Protein AF-A0A1G1KPX2-F1 (afdb_monomer)

Secondary structure (DSSP, 8-state):
--HHHHHHHHHHT---------SSGGGPPPHHHHHHHHHHTT--HHHHHHHHHHHHHHHHHHHHHT-

Structure (mmCIF, N/CA/C/O backbone):
data_AF-A0A1G1KPX2-F1
#
_entry.id   AF-A0A1G1KPX2-F1
#
loop_
_atom_site.group_PDB
_atom_site.id
_atom_site.type_symbol
_atom_site.label_atom_id
_atom_site.label_alt_id
_atom_site.label_comp_id
_atom_site.label_asym_id
_atom_site.label_entity_id
_atom_site.label_seq_id
_atom_site.pdbx_PDB_ins_code
_atom_site.Cartn_x
_atom_site.Cartn_y
_atom_site.Cartn_z
_atom_site.occupancy
_atom_site.B_iso_or_equiv
_atom_site.auth_seq_id
_atom_site.auth_comp_id
_atom_site.auth_asym_id
_atom_site.auth_atom_id
_atom_site.pdbx_PDB_model_num
ATOM 1 N N . MET A 1 1 ? 0.476 -10.521 -11.813 1.00 65.38 1 MET A N 1
ATOM 2 C CA . MET A 1 1 ? -0.498 -9.425 -11.603 1.00 65.38 1 MET A CA 1
ATOM 3 C C . MET A 1 1 ? -1.850 -10.031 -11.270 1.00 65.38 1 MET A C 1
ATOM 5 O O . MET A 1 1 ? -2.254 -10.958 -11.959 1.00 65.38 1 MET A O 1
ATOM 9 N N . ASN A 1 2 ? -2.547 -9.493 -10.267 1.00 86.56 2 ASN A N 1
ATOM 10 C CA . ASN A 1 2 ? -3.841 -10.006 -9.794 1.00 86.56 2 ASN A CA 1
ATOM 11 C C . ASN A 1 2 ? -5.006 -9.117 -10.269 1.00 86.56 2 ASN A C 1
ATOM 13 O O . ASN A 1 2 ? -5.832 -8.693 -9.468 1.00 86.56 2 ASN A O 1
ATOM 17 N N . GLY A 1 3 ? -5.054 -8.798 -11.568 1.00 87.19 3 GLY A N 1
ATOM 18 C CA . GLY A 1 3 ? -6.006 -7.821 -12.125 1.00 87.19 3 GLY A CA 1
ATOM 19 C C . GLY A 1 3 ? -7.476 -8.187 -11.899 1.00 87.19 3 GLY A C 1
ATOM 20 O O . GLY A 1 3 ? -8.254 -7.347 -11.470 1.00 87.19 3 GLY A O 1
ATOM 21 N N . HIS A 1 4 ? -7.839 -9.459 -12.074 1.00 92.81 4 HIS A N 1
ATOM 22 C CA . HIS A 1 4 ? -9.199 -9.927 -11.792 1.00 92.81 4 HIS A CA 1
ATOM 23 C C . HIS A 1 4 ? -9.577 -9.788 -10.305 1.00 92.81 4 HIS A C 1
ATOM 25 O O . HIS A 1 4 ? -10.703 -9.435 -9.972 1.00 92.81 4 HIS A O 1
ATOM 31 N N . VAL A 1 5 ? -8.626 -10.017 -9.391 1.00 94.12 5 VAL A N 1
ATOM 32 C CA . VAL A 1 5 ? -8.862 -9.838 -7.948 1.00 94.12 5 VAL A CA 1
ATOM 33 C C . VAL A 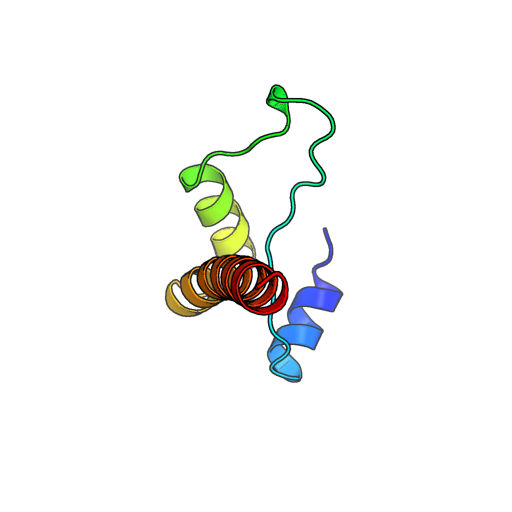1 5 ? -9.067 -8.363 -7.620 1.00 94.12 5 VAL A C 1
ATOM 35 O O . VAL A 1 5 ? -9.934 -8.045 -6.814 1.00 94.12 5 VAL A O 1
ATOM 38 N N . LEU A 1 6 ? -8.299 -7.472 -8.255 1.00 93.88 6 LEU A N 1
ATOM 39 C CA . LEU A 1 6 ? -8.486 -6.030 -8.125 1.00 93.88 6 LEU A CA 1
ATOM 40 C C . LEU A 1 6 ? -9.892 -5.620 -8.574 1.00 93.88 6 LEU A C 1
ATOM 42 O O . LEU A 1 6 ? -10.600 -4.974 -7.813 1.00 93.88 6 LEU A O 1
ATOM 46 N N . GLU A 1 7 ? -10.313 -6.044 -9.766 1.00 93.25 7 GLU A N 1
ATOM 47 C CA . GLU A 1 7 ? -11.652 -5.763 -10.296 1.00 93.25 7 GLU A CA 1
ATOM 48 C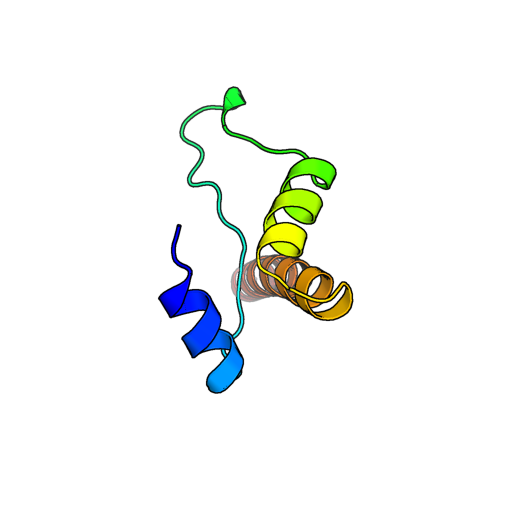 C . GLU A 1 7 ? -12.751 -6.225 -9.329 1.00 93.25 7 GLU A C 1
ATOM 50 O O . GLU A 1 7 ? -13.623 -5.444 -8.950 1.00 93.25 7 GLU A O 1
ATOM 55 N N . MET A 1 8 ? -12.663 -7.466 -8.847 1.00 96.38 8 MET A N 1
ATOM 56 C CA . MET A 1 8 ? -13.629 -8.006 -7.889 1.00 96.38 8 MET A CA 1
ATOM 57 C C . MET A 1 8 ? -13.600 -7.249 -6.557 1.00 96.38 8 MET A C 1
ATOM 59 O O . MET A 1 8 ? -14.649 -6.955 -5.988 1.00 96.38 8 MET A O 1
ATOM 63 N N . ALA A 1 9 ? -12.420 -6.882 -6.058 1.00 95.31 9 ALA A N 1
ATOM 64 C CA . ALA A 1 9 ? -12.306 -6.100 -4.834 1.00 95.31 9 ALA A CA 1
ATOM 65 C C . ALA A 1 9 ? -12.983 -4.731 -4.967 1.00 95.31 9 ALA A C 1
ATOM 67 O O . ALA A 1 9 ? -13.673 -4.318 -4.037 1.00 95.31 9 ALA A O 1
ATOM 68 N N . LEU A 1 10 ? -12.853 -4.067 -6.120 1.00 91.31 10 LEU A N 1
ATOM 69 C CA . LEU A 1 10 ? -13.536 -2.801 -6.389 1.00 91.31 10 LEU A CA 1
ATOM 70 C C . LEU A 1 10 ? -15.060 -2.985 -6.453 1.00 91.31 10 LEU A C 1
ATOM 72 O O . LEU A 1 10 ? -15.784 -2.230 -5.809 1.00 91.31 10 LEU A O 1
ATOM 76 N N . VAL A 1 11 ? -15.549 -4.024 -7.143 1.00 94.94 11 VAL A N 1
ATOM 77 C CA . VAL A 1 11 ? -16.992 -4.334 -7.243 1.00 94.94 11 VAL A CA 1
ATOM 78 C C . VAL A 1 11 ? -17.625 -4.570 -5.870 1.00 94.94 11 VAL A C 1
ATOM 80 O O . VAL A 1 11 ? -18.729 -4.096 -5.607 1.00 94.94 11 VAL A O 1
ATOM 83 N N . PHE A 1 12 ? -16.935 -5.292 -4.985 1.00 96.62 12 PHE A N 1
ATOM 84 C CA . PHE A 1 12 ? -17.456 -5.653 -3.663 1.00 96.62 12 PHE A CA 1
ATOM 85 C C . PHE A 1 12 ? -17.017 -4.704 -2.537 1.00 96.62 12 PHE A C 1
ATOM 87 O O . PHE A 1 12 ? -17.368 -4.933 -1.379 1.00 96.62 12 PHE A O 1
ATOM 94 N N . GLY A 1 13 ? -16.261 -3.647 -2.846 1.00 93.94 13 GLY A N 1
ATOM 95 C CA . GLY A 1 13 ? -15.766 -2.688 -1.854 1.00 93.94 13 GLY A CA 1
ATOM 96 C C . GLY A 1 13 ? -14.783 -3.290 -0.842 1.00 93.94 13 GLY A C 1
ATOM 97 O O . GLY A 1 13 ? -14.712 -2.840 0.304 1.00 93.94 13 GLY A O 1
ATOM 98 N N . ALA A 1 14 ? -14.042 -4.330 -1.229 1.00 96.88 14 ALA A N 1
ATOM 99 C CA . ALA A 1 14 ? -13.029 -4.933 -0.377 1.00 96.88 14 ALA A CA 1
ATOM 100 C C . ALA A 1 14 ? -11.825 -3.993 -0.217 1.00 96.88 14 ALA A C 1
ATOM 102 O O . ALA A 1 14 ? -11.368 -3.359 -1.168 1.00 96.88 14 ALA A O 1
ATOM 103 N N . LYS A 1 15 ? -11.275 -3.927 1.000 1.00 96.75 15 LYS A N 1
ATOM 104 C CA . LYS A 1 15 ? -10.064 -3.144 1.259 1.00 96.75 15 LYS A CA 1
ATOM 105 C C . LYS A 1 15 ? -8.850 -3.810 0.613 1.00 96.75 15 LYS A C 1
ATOM 107 O O . LYS A 1 15 ? -8.665 -5.020 0.727 1.00 96.75 15 LYS A O 1
ATOM 112 N N . LEU A 1 16 ? -8.004 -3.002 -0.013 1.00 97.00 16 LEU A N 1
ATOM 113 C CA . LEU A 1 16 ? -6.838 -3.441 -0.775 1.00 97.00 16 LEU A CA 1
ATOM 114 C C . LEU A 1 16 ? -5.536 -3.007 -0.093 1.00 97.00 16 LEU A C 1
ATOM 116 O O . LEU A 1 16 ? -5.510 -2.023 0.644 1.00 97.00 16 LEU A O 1
ATOM 120 N N . ILE A 1 17 ? -4.459 -3.747 -0.355 1.00 96.44 17 ILE A N 1
ATOM 121 C CA . ILE A 1 17 ? -3.077 -3.379 -0.020 1.00 96.44 17 ILE A CA 1
ATOM 122 C C . ILE A 1 17 ? -2.187 -3.619 -1.244 1.00 96.44 17 ILE A C 1
ATOM 124 O O . ILE A 1 17 ? -2.502 -4.466 -2.084 1.00 96.44 17 ILE A O 1
ATOM 128 N N . LEU A 1 18 ? -1.065 -2.906 -1.328 1.00 95.44 18 LEU A N 1
ATOM 129 C CA . LEU A 1 18 ? 0.013 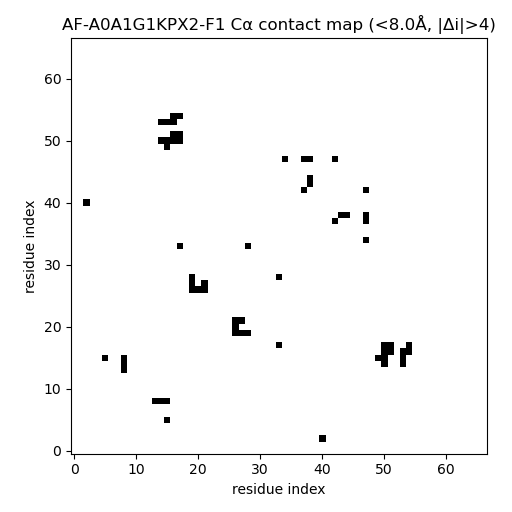-3.209 -2.268 1.00 95.44 18 LEU A CA 1
ATOM 130 C C . LEU A 1 18 ? 1.097 -4.010 -1.542 1.00 95.44 18 LEU A C 1
ATOM 132 O O . LEU A 1 18 ? 1.552 -3.603 -0.476 1.00 95.44 18 LEU A O 1
ATOM 136 N N . ASN A 1 19 ? 1.517 -5.127 -2.132 1.00 94.31 19 ASN A N 1
ATOM 137 C CA . ASN A 1 19 ? 2.619 -5.943 -1.637 1.00 94.31 19 ASN A CA 1
ATOM 138 C C . ASN A 1 19 ? 3.530 -6.334 -2.804 1.00 94.31 19 ASN A C 1
ATOM 140 O O . ASN A 1 19 ? 3.033 -6.802 -3.830 1.00 94.31 19 ASN A O 1
ATOM 144 N N . THR A 1 20 ? 4.840 -6.151 -2.640 1.00 93.94 20 THR A N 1
ATOM 145 C CA . THR A 1 20 ? 5.848 -6.573 -3.625 1.00 93.94 20 THR A CA 1
ATOM 146 C C . THR A 1 20 ? 6.348 -7.992 -3.395 1.00 93.94 20 THR A C 1
ATOM 148 O O . THR A 1 20 ? 6.985 -8.535 -4.288 1.00 93.94 20 THR A O 1
ATOM 151 N N . ASP A 1 21 ? 6.047 -8.588 -2.234 1.00 94.00 21 ASP A N 1
ATOM 152 C CA . ASP A 1 21 ? 6.599 -9.884 -1.820 1.00 94.00 21 ASP A CA 1
ATOM 153 C C . ASP A 1 21 ? 8.136 -9.900 -1.926 1.00 94.00 21 ASP A C 1
ATOM 155 O O 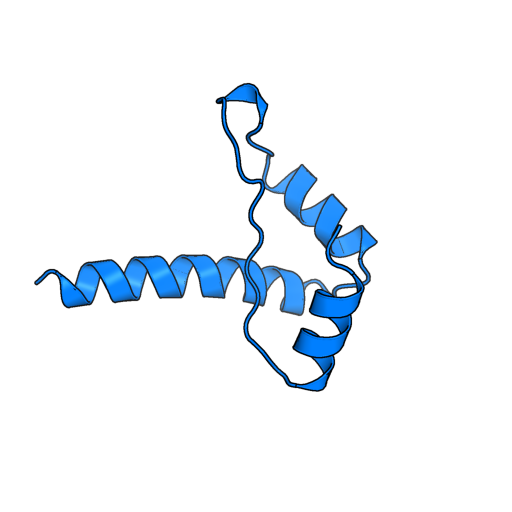. ASP A 1 21 ? 8.748 -10.789 -2.514 1.00 94.00 21 ASP A O 1
ATOM 159 N N . ALA A 1 22 ? 8.758 -8.827 -1.425 1.00 95.25 22 ALA A N 1
ATOM 160 C CA . ALA A 1 22 ? 10.197 -8.612 -1.505 1.00 95.25 22 ALA A CA 1
ATOM 161 C C . ALA A 1 22 ? 10.971 -9.698 -0.739 1.00 95.25 22 ALA A C 1
ATOM 163 O O . ALA A 1 22 ? 10.732 -9.917 0.451 1.00 95.25 22 ALA A O 1
ATOM 164 N N . HIS A 1 23 ? 11.938 -10.332 -1.407 1.00 96.69 23 HIS A N 1
ATOM 165 C CA . HIS A 1 23 ? 12.836 -11.339 -0.827 1.00 96.69 23 HIS A CA 1
ATOM 166 C C . HIS A 1 23 ? 14.249 -10.779 -0.585 1.00 96.69 23 HIS A C 1
ATOM 168 O O . HIS A 1 23 ? 15.059 -11.393 0.112 1.00 96.69 23 HIS A O 1
ATOM 174 N N . SER A 1 24 ? 14.539 -9.601 -1.137 1.00 96.12 24 SER A N 1
ATOM 175 C CA . SER A 1 24 ? 15.789 -8.862 -1.004 1.00 96.12 24 SER A CA 1
ATOM 176 C C . SER A 1 24 ? 15.531 -7.345 -0.941 1.00 96.12 24 SER A C 1
ATOM 178 O O . SER A 1 24 ? 14.467 -6.885 -1.359 1.00 96.12 24 SER A O 1
ATOM 180 N N . PRO A 1 25 ? 16.479 -6.535 -0.429 1.00 94.81 25 PRO A N 1
ATOM 181 C CA . PRO A 1 25 ? 16.327 -5.078 -0.402 1.00 94.81 25 PRO A CA 1
ATOM 182 C C . PRO A 1 25 ? 16.120 -4.452 -1.786 1.00 94.81 25 PRO A C 1
ATOM 184 O O . PRO A 1 25 ? 15.424 -3.447 -1.892 1.00 94.81 25 PRO A O 1
ATOM 187 N N . ASP A 1 26 ? 16.682 -5.060 -2.832 1.00 95.25 26 ASP A N 1
ATOM 188 C CA . ASP A 1 26 ? 16.559 -4.585 -4.214 1.00 95.25 26 ASP A CA 1
ATOM 189 C C . ASP A 1 26 ? 15.154 -4.818 -4.805 1.00 95.25 26 ASP A C 1
ATOM 191 O O . ASP A 1 26 ? 14.796 -4.189 -5.799 1.00 95.25 26 ASP A O 1
ATOM 195 N N . ASP A 1 27 ? 14.327 -5.665 -4.175 1.00 94.75 27 ASP A N 1
ATOM 196 C CA . ASP A 1 27 ? 12.918 -5.866 -4.552 1.00 94.75 27 ASP A CA 1
ATOM 197 C C . ASP A 1 27 ? 11.995 -4.761 -4.000 1.00 94.75 27 ASP A C 1
A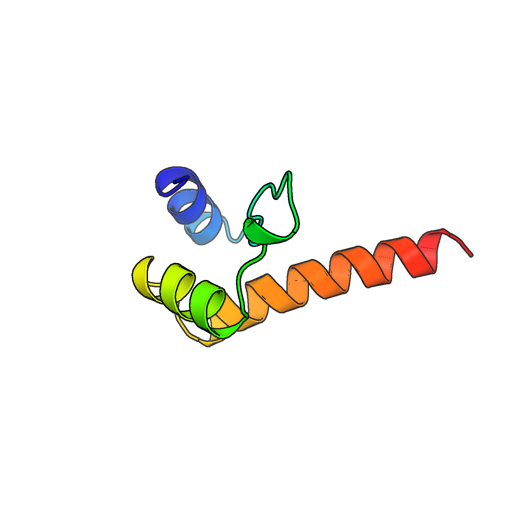TOM 199 O O . ASP A 1 27 ? 10.803 -4.704 -4.331 1.00 94.75 27 ASP A O 1
ATOM 203 N N . LEU A 1 28 ? 12.507 -3.897 -3.114 1.00 96.12 28 LEU A N 1
ATOM 204 C CA . LEU A 1 28 ? 11.745 -2.775 -2.579 1.00 96.12 28 LEU A CA 1
ATOM 205 C C . LEU A 1 28 ? 11.567 -1.703 -3.652 1.00 96.12 28 LEU A C 1
ATOM 207 O O . LEU A 1 28 ? 12.507 -1.283 -4.323 1.00 96.12 28 LEU A O 1
ATOM 211 N N . ILE A 1 29 ? 10.339 -1.213 -3.768 1.00 96.81 29 ILE A N 1
ATOM 212 C CA . ILE A 1 29 ? 9.988 -0.150 -4.705 1.00 96.81 29 ILE A CA 1
ATOM 213 C C . ILE A 1 29 ? 9.833 1.176 -3.971 1.00 96.81 29 ILE A C 1
ATOM 215 O O . ILE A 1 29 ? 9.449 1.214 -2.801 1.00 96.81 29 ILE A O 1
ATOM 219 N N . SER A 1 30 ? 10.096 2.278 -4.671 1.00 96.94 30 SER A N 1
ATOM 220 C CA . SER A 1 30 ? 9.810 3.609 -4.137 1.00 96.94 30 SER A CA 1
ATOM 221 C C . SER A 1 30 ? 8.309 3.910 -4.170 1.00 96.94 30 SER A C 1
ATOM 223 O O . SER A 1 30 ? 7.567 3.360 -4.991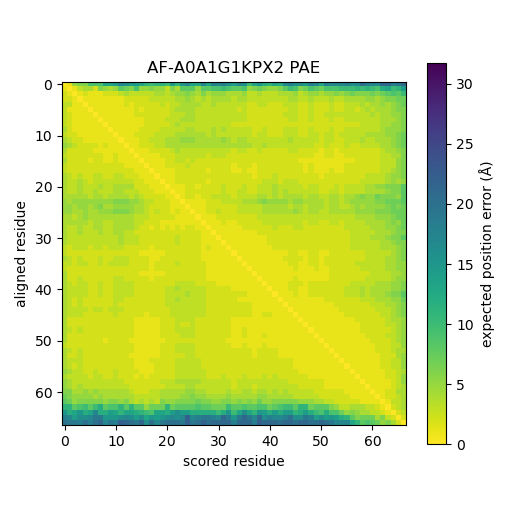 1.00 96.94 30 SER A O 1
ATOM 225 N N . ASP A 1 31 ? 7.863 4.874 -3.362 1.00 95.25 31 ASP A N 1
ATOM 226 C CA . ASP A 1 31 ? 6.483 5.379 -3.415 1.00 95.25 31 ASP A CA 1
ATOM 227 C C . ASP A 1 31 ? 6.103 5.853 -4.822 1.00 95.25 31 ASP A C 1
ATOM 229 O O . ASP A 1 31 ? 4.961 5.701 -5.257 1.00 95.25 31 ASP A O 1
ATOM 233 N N . LYS A 1 32 ? 7.062 6.413 -5.567 1.00 97.12 32 LYS A N 1
ATOM 234 C CA . LYS A 1 32 ? 6.853 6.860 -6.946 1.00 97.12 32 LYS A CA 1
ATOM 235 C C . LYS A 1 32 ? 6.555 5.683 -7.875 1.00 97.12 32 LYS A C 1
ATOM 237 O O . LYS A 1 32 ? 5.648 5.782 -8.702 1.00 97.12 32 LYS A O 1
ATOM 242 N N . ASP A 1 33 ? 7.293 4.586 -7.739 1.00 97.00 33 ASP A N 1
ATOM 243 C CA . ASP A 1 33 ? 7.094 3.381 -8.549 1.00 97.00 33 ASP A CA 1
ATOM 244 C C . ASP A 1 33 ? 5.775 2.695 -8.191 1.00 97.00 33 ASP A C 1
ATOM 246 O O . ASP A 1 33 ? 5.011 2.328 -9.085 1.00 97.00 33 ASP A O 1
ATOM 250 N N . ALA A 1 34 ? 5.454 2.626 -6.897 1.00 96.75 34 ALA A N 1
ATOM 251 C CA . ALA A 1 34 ? 4.175 2.131 -6.401 1.00 96.75 34 ALA A CA 1
ATOM 252 C C . ALA A 1 34 ? 2.989 2.942 -6.953 1.00 96.75 34 ALA A C 1
ATOM 254 O O . ALA A 1 34 ? 2.041 2.370 -7.495 1.00 96.75 34 ALA A O 1
ATOM 255 N N . ASN A 1 35 ? 3.061 4.278 -6.896 1.00 97.06 35 ASN A N 1
ATOM 256 C CA . ASN A 1 35 ? 2.032 5.160 -7.457 1.00 97.06 35 ASN A CA 1
ATOM 257 C C . ASN A 1 35 ? 1.888 4.976 -8.970 1.00 97.06 35 ASN A C 1
ATOM 259 O O . ASN A 1 35 ? 0.768 4.888 -9.475 1.00 97.06 35 ASN A O 1
ATOM 263 N N . LYS A 1 36 ? 3.006 4.885 -9.701 1.00 97.12 36 LYS A N 1
ATOM 264 C CA . LYS A 1 36 ? 2.995 4.655 -11.151 1.00 97.12 36 LYS A CA 1
ATOM 265 C C . LYS A 1 36 ? 2.332 3.321 -11.493 1.00 97.12 36 LYS A C 1
ATOM 267 O O . LYS A 1 36 ? 1.515 3.269 -12.410 1.00 97.12 36 LYS A O 1
ATOM 272 N N . PHE A 1 37 ? 2.668 2.265 -10.755 1.00 95.38 37 PHE A N 1
ATOM 273 C CA . PHE A 1 37 ? 2.091 0.937 -10.930 1.00 95.38 37 PHE A CA 1
ATOM 274 C C . PHE A 1 37 ? 0.579 0.941 -10.687 1.00 95.38 37 PHE A C 1
ATOM 276 O O . PHE A 1 37 ? -0.174 0.506 -11.554 1.00 95.38 37 PHE A O 1
ATOM 283 N N . LEU A 1 38 ? 0.123 1.483 -9.554 1.00 95.50 38 LEU A N 1
ATOM 284 C CA . LEU A 1 38 ? -1.303 1.527 -9.219 1.00 95.50 38 LEU A CA 1
ATOM 285 C C . LEU A 1 38 ? -2.100 2.414 -10.190 1.00 95.50 38 LEU A C 1
ATOM 287 O O . LEU A 1 38 ? -3.195 2.039 -10.601 1.00 95.50 38 LEU A O 1
ATOM 291 N N . THR A 1 39 ? -1.527 3.537 -10.632 1.00 96.44 39 THR A N 1
ATOM 292 C CA . THR A 1 39 ? -2.135 4.393 -11.668 1.00 96.44 39 THR A CA 1
ATOM 293 C C . THR A 1 39 ? -2.300 3.636 -12.989 1.00 96.44 39 THR A C 1
ATOM 295 O O . THR A 1 39 ? -3.330 3.755 -13.647 1.00 96.44 39 THR A O 1
ATOM 298 N N . ALA A 1 40 ? -1.318 2.812 -13.376 1.00 94.81 40 ALA A N 1
ATOM 299 C CA . ALA A 1 40 ? -1.397 2.000 -14.592 1.00 94.81 40 ALA A CA 1
ATOM 300 C C . ALA A 1 40 ? -2.487 0.911 -14.532 1.00 94.81 40 ALA A C 1
ATOM 302 O O . ALA A 1 40 ? -2.884 0.397 -15.574 1.00 94.81 40 ALA A O 1
ATOM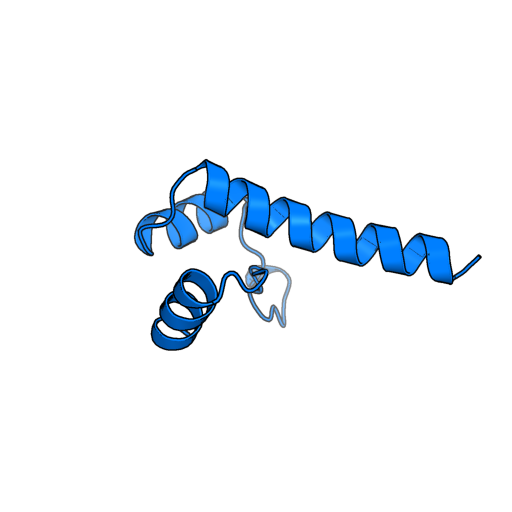 303 N N . LEU A 1 41 ? -2.993 0.585 -13.337 1.00 92.81 41 LEU A N 1
ATOM 304 C CA . LEU A 1 41 ? -4.139 -0.308 -13.135 1.00 92.81 41 LEU A CA 1
ATOM 305 C C . LEU A 1 41 ? -5.495 0.416 -13.226 1.00 92.81 41 LEU A C 1
ATOM 307 O O . LEU A 1 41 ? -6.528 -0.218 -13.041 1.00 92.81 41 LEU A O 1
ATOM 311 N N . GLY A 1 42 ? -5.503 1.722 -13.517 1.00 93.38 42 GLY A N 1
ATOM 312 C CA . GLY A 1 42 ? -6.722 2.520 -13.668 1.00 93.38 42 GLY A CA 1
ATOM 313 C C . GLY A 1 42 ? -7.292 3.063 -12.358 1.00 93.38 42 GLY A C 1
ATOM 314 O O . GLY A 1 42 ? -8.402 3.588 -12.362 1.00 93.38 42 GLY A O 1
ATOM 315 N N . LEU A 1 43 ? -6.548 2.958 -11.253 1.00 94.44 43 LEU A N 1
ATOM 316 C CA . LEU A 1 43 ? -6.976 3.473 -9.956 1.00 94.44 43 LEU A CA 1
ATOM 317 C C . LEU A 1 43 ? -6.859 4.996 -9.894 1.00 94.44 43 LEU A C 1
ATOM 319 O O . LEU A 1 43 ? -5.874 5.592 -10.341 1.00 94.44 43 LEU A O 1
ATOM 323 N N . SER A 1 44 ? -7.858 5.622 -9.285 1.00 95.94 44 SER A N 1
ATOM 324 C CA . SER A 1 44 ? -7.866 7.049 -8.986 1.00 95.94 44 SER A CA 1
ATOM 325 C C . SER A 1 44 ? -6.887 7.395 -7.852 1.00 95.94 44 SER A C 1
ATOM 327 O O . SER A 1 44 ? -6.561 6.547 -7.015 1.00 95.94 44 SER A O 1
ATOM 329 N N . PRO A 1 45 ? -6.445 8.663 -7.746 1.00 96.75 45 PRO A N 1
ATOM 330 C CA . PRO A 1 45 ? -5.567 9.095 -6.659 1.00 96.75 45 PRO A CA 1
ATOM 331 C C . PRO A 1 45 ? -6.125 8.818 -5.257 1.00 96.75 45 PRO A C 1
ATOM 333 O O . PRO A 1 45 ? -5.356 8.562 -4.332 1.00 96.75 45 PRO A O 1
ATOM 336 N N . ASP A 1 46 ? -7.446 8.863 -5.083 1.00 96.69 46 ASP A N 1
ATOM 337 C CA . ASP A 1 46 ? -8.073 8.632 -3.782 1.00 96.69 46 ASP A CA 1
ATOM 338 C C . ASP A 1 46 ? -8.167 7.139 -3.440 1.00 96.69 46 ASP A C 1
ATOM 340 O O . ASP A 1 46 ? -7.929 6.773 -2.288 1.00 96.69 46 ASP A O 1
ATOM 344 N N . GLU A 1 47 ? -8.394 6.262 -4.424 1.00 95.69 47 GLU A N 1
ATOM 345 C CA . GLU A 1 47 ? -8.275 4.807 -4.235 1.00 95.69 47 GLU A CA 1
ATOM 346 C C . GLU A 1 47 ? -6.840 4.412 -3.879 1.00 95.69 47 GLU A C 1
ATOM 348 O O . GLU A 1 47 ? -6.622 3.629 -2.954 1.00 95.69 47 GLU A O 1
ATOM 353 N N . ILE A 1 48 ? -5.847 5.006 -4.547 1.00 97.00 48 ILE A N 1
ATOM 354 C CA . ILE A 1 48 ? -4.430 4.773 -4.244 1.00 97.00 48 ILE A CA 1
ATOM 355 C C . ILE A 1 48 ? -4.108 5.188 -2.803 1.00 97.00 48 ILE A C 1
ATOM 357 O O . ILE A 1 48 ? -3.518 4.409 -2.052 1.00 97.00 48 ILE A O 1
ATOM 361 N N . LYS A 1 49 ? -4.546 6.378 -2.372 1.00 97.44 49 LYS A N 1
ATOM 362 C CA . LYS A 1 49 ? -4.393 6.811 -0.972 1.00 97.44 49 LYS A CA 1
ATOM 363 C C . LYS A 1 49 ? -5.088 5.858 -0.002 1.00 97.44 49 LYS A C 1
ATOM 365 O O . LYS A 1 49 ? -4.538 5.574 1.060 1.00 97.44 49 LYS A O 1
ATOM 370 N N . ALA A 1 50 ? -6.279 5.362 -0.344 1.00 97.06 50 ALA A N 1
ATOM 371 C CA . ALA A 1 50 ? -7.017 4.422 0.496 1.00 97.06 50 ALA A CA 1
ATOM 372 C C . ALA A 1 50 ? -6.275 3.085 0.660 1.00 97.06 50 ALA A C 1
ATOM 374 O O . ALA A 1 50 ? -6.274 2.531 1.758 1.00 97.06 50 ALA A O 1
ATOM 375 N N . ILE A 1 51 ? -5.600 2.602 -0.388 1.00 97.31 51 ILE A N 1
ATOM 376 C CA . ILE A 1 51 ? -4.750 1.400 -0.340 1.00 97.31 51 ILE A CA 1
ATOM 377 C C . ILE A 1 51 ? -3.600 1.585 0.655 1.00 97.31 51 ILE A C 1
ATOM 379 O O . ILE A 1 51 ? -3.415 0.749 1.539 1.00 97.31 51 ILE A O 1
ATOM 383 N N . PHE A 1 52 ? -2.852 2.691 0.556 1.00 97.62 52 PHE A N 1
ATOM 384 C CA . PHE A 1 52 ? -1.751 2.970 1.490 1.00 97.62 52 PHE A CA 1
ATOM 385 C C . PHE A 1 52 ? -2.249 3.138 2.925 1.00 97.62 52 PHE A C 1
ATOM 387 O O . PHE A 1 52 ? -1.712 2.521 3.845 1.00 97.62 52 PHE A O 1
ATOM 394 N N . ARG A 1 53 ? -3.335 3.893 3.110 1.00 98.06 53 ARG A N 1
ATOM 395 C CA . ARG A 1 53 ? -3.948 4.086 4.424 1.00 98.06 53 ARG A CA 1
ATOM 396 C C . ARG A 1 53 ? -4.412 2.771 5.044 1.00 98.06 53 ARG A C 1
ATOM 398 O O . ARG A 1 53 ? -4.231 2.566 6.237 1.00 98.06 53 ARG A O 1
ATOM 405 N N . ASN A 1 54 ? -4.969 1.855 4.254 1.00 98.06 54 ASN A N 1
ATOM 406 C CA . ASN A 1 54 ? -5.367 0.546 4.760 1.00 98.06 54 ASN A CA 1
ATOM 407 C C . ASN A 1 54 ? -4.162 -0.255 5.292 1.00 98.06 54 ASN A C 1
ATOM 409 O O . ASN A 1 54 ? -4.273 -0.893 6.338 1.00 98.06 54 ASN A O 1
ATOM 413 N N . SER A 1 55 ? -3.002 -0.184 4.632 1.00 97.00 55 SER A N 1
ATOM 414 C CA . SER A 1 55 ? -1.761 -0.784 5.146 1.00 97.00 55 SER A CA 1
ATOM 415 C C . SER A 1 55 ? -1.339 -0.177 6.493 1.00 97.00 55 SER A C 1
ATOM 417 O O . SER A 1 55 ? -1.000 -0.909 7.425 1.00 97.00 55 SER A O 1
ATOM 419 N N . GLU A 1 56 ? -1.402 1.150 6.628 1.00 96.94 56 GLU A N 1
ATOM 420 C CA . GLU A 1 56 ? -1.095 1.860 7.880 1.00 96.94 56 GLU A CA 1
ATOM 421 C C . GLU A 1 56 ? -2.074 1.504 9.011 1.00 96.94 56 GLU A C 1
ATOM 423 O O . GLU A 1 56 ? -1.659 1.266 10.153 1.00 96.94 56 GLU A O 1
ATOM 428 N N . ASP A 1 57 ? -3.367 1.419 8.692 1.00 97.56 57 ASP A N 1
ATOM 429 C CA . ASP A 1 57 ? -4.433 1.058 9.627 1.00 97.56 57 ASP A CA 1
ATOM 430 C C . ASP A 1 57 ? -4.216 -0.357 10.185 1.00 97.56 57 ASP A C 1
ATOM 432 O O . ASP A 1 57 ? -4.344 -0.572 11.394 1.00 97.56 57 ASP A O 1
ATOM 436 N N . ILE A 1 58 ? -3.825 -1.319 9.336 1.00 97.06 58 ILE A N 1
ATOM 437 C CA . ILE A 1 58 ? -3.500 -2.693 9.757 1.00 97.06 58 ILE A CA 1
ATOM 438 C C . ILE A 1 58 ? -2.364 -2.682 10.785 1.00 97.06 58 ILE A C 1
ATOM 440 O O . ILE A 1 58 ? -2.493 -3.279 11.858 1.00 97.06 58 ILE A O 1
ATOM 444 N N . VAL A 1 59 ? -1.264 -1.979 10.498 1.00 96.38 59 VAL A N 1
ATOM 445 C CA . VAL A 1 59 ? -0.113 -1.899 11.412 1.00 96.38 59 VAL A CA 1
ATOM 446 C C . VAL A 1 59 ? -0.501 -1.213 12.723 1.00 96.38 59 VAL A C 1
ATOM 448 O O . VAL A 1 59 ? -0.110 -1.665 13.802 1.00 96.38 59 VAL A O 1
ATOM 451 N N . THR A 1 60 ? -1.292 -0.144 12.651 1.00 96.94 60 THR A N 1
ATOM 452 C CA . THR A 1 60 ? -1.785 0.584 13.827 1.00 96.94 60 THR A CA 1
ATOM 453 C C . THR A 1 60 ? -2.629 -0.319 14.719 1.00 96.94 60 THR A C 1
ATOM 455 O O . THR A 1 60 ? -2.398 -0.389 15.926 1.00 96.94 60 THR A O 1
ATOM 458 N N . HIS A 1 61 ? -3.551 -1.076 14.125 1.00 95.06 61 HIS A N 1
ATOM 459 C CA . HIS A 1 61 ? -4.417 -2.013 14.837 1.00 95.06 61 HIS A CA 1
ATOM 460 C C . HIS A 1 61 ? -3.649 -3.169 15.485 1.00 95.06 61 HIS A C 1
ATOM 462 O O . HIS A 1 61 ? -3.980 -3.612 16.584 1.00 95.06 61 HIS A O 1
ATOM 468 N N . LEU A 1 62 ? -2.589 -3.655 14.838 1.00 94.75 62 LEU A N 1
ATOM 469 C CA . LEU A 1 62 ? -1.719 -4.673 15.430 1.00 94.75 62 LEU A CA 1
ATOM 470 C C . LEU A 1 62 ? -0.954 -4.128 16.643 1.00 94.75 62 LEU A C 1
A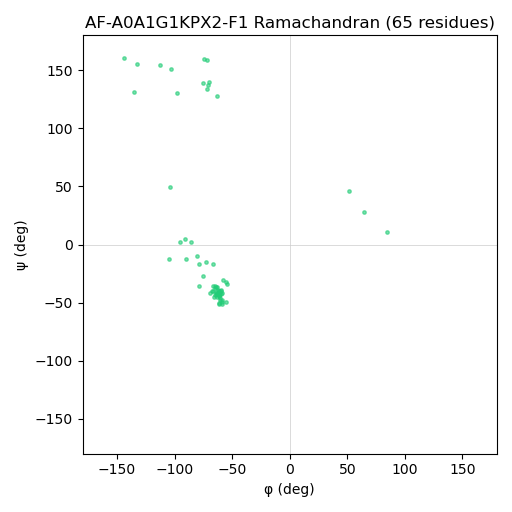TOM 472 O O . LEU A 1 62 ? -0.848 -4.821 17.653 1.00 94.75 62 LEU A O 1
ATOM 476 N N . LYS A 1 63 ? -0.476 -2.879 16.583 1.00 93.69 63 LYS A N 1
ATOM 477 C CA . LYS A 1 63 ? 0.227 -2.228 17.701 1.00 93.69 63 LYS A CA 1
ATOM 478 C C . LYS A 1 63 ? -0.681 -1.974 18.905 1.00 93.69 63 LYS A C 1
ATOM 480 O O . LYS A 1 63 ? -0.216 -2.069 20.037 1.00 93.69 63 LYS A O 1
ATOM 485 N N . THR A 1 64 ? -1.954 -1.643 18.689 1.00 91.75 64 THR A N 1
ATOM 486 C CA . THR A 1 64 ? -2.908 -1.410 19.789 1.00 91.75 64 THR A CA 1
ATOM 487 C C . THR A 1 64 ? -3.372 -2.702 20.456 1.00 91.75 64 THR A C 1
ATOM 489 O O . THR A 1 64 ? -3.685 -2.670 21.639 1.00 91.75 64 THR A O 1
ATOM 492 N N . ARG A 1 65 ? -3.372 -3.834 19.738 1.00 80.00 65 ARG A N 1
ATOM 493 C CA . ARG A 1 65 ? -3.712 -5.168 20.273 1.00 80.00 65 ARG A CA 1
ATOM 494 C C . ARG A 1 65 ? -2.597 -5.853 21.068 1.00 80.00 65 ARG A C 1
ATOM 496 O O . ARG A 1 65 ? -2.870 -6.836 21.743 1.00 80.00 65 ARG A O 1
ATOM 503 N N . GLN A 1 66 ? -1.357 -5.387 20.941 1.00 65.56 66 GLN A N 1
ATOM 504 C CA . GLN A 1 66 ? -0.194 -5.922 21.665 1.00 65.56 66 GLN A CA 1
ATOM 505 C C . GLN A 1 66 ? 0.066 -5.208 23.007 1.00 65.56 66 GLN A C 1
ATOM 507 O O . GLN A 1 66 ? 1.069 -5.491 23.659 1.00 65.56 66 GLN A O 1
ATOM 512 N N . LYS A 1 67 ? -0.810 -4.277 23.404 1.00 53.28 67 LYS A N 1
ATOM 513 C CA . LYS A 1 67 ? -0.842 -3.657 24.735 1.00 53.28 67 LYS A CA 1
ATOM 514 C C . LYS A 1 67 ? -1.929 -4.300 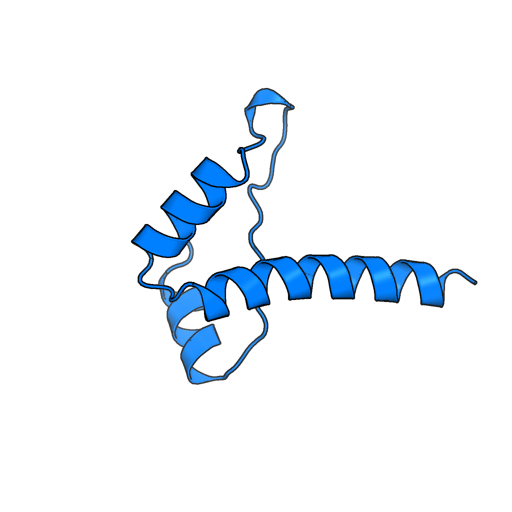25.581 1.00 53.28 67 LYS A C 1
ATOM 516 O O . LYS A 1 67 ? -1.694 -4.411 26.801 1.00 53.28 67 LYS A O 1
#

Radius of gyration: 13.33 Å; Cα contacts (8 Å, |Δi|>4): 32; chains: 1; bounding box: 34×20×39 Å

Nearest PDB structures (foldseek):
  2etj-assembly1_A  TM=5.027E-01  e=5.732E+00  Thermotoga maritima

Mean predicted aligned error: 3.31 Å

Sequence (67 aa):
MNGHVLEMALVFGAKLILNTDAHSPDDLISDKDANKFLTALGLSPDEIKAIFRNSEDIVTHLKTRQK

Solvent-accessible surface area (backbone atoms only — not comparable to full-atom values): 4168 Å² total; per-residue (Å²): 136,64,62,70,59,50,54,52,28,62,77,70,68,51,90,51,69,88,80,76,82,58,90,49,81,86,52,60,73,52,73,68,54,51,50,52,53,47,45,73,71,71,49,49,77,65,56,52,50,49,22,54,48,46,51,51,50,54,55,51,54,53,60,64,72,75,109

pLDDT: mean 93.67, std 7.63, range [53.28, 98.06]

Foldseek 3Di:
DPLVVVVVCVVVVNAAADDQVDPDPVSDDDPVVLVVVVVVSVDDPVSSVSRVVVVVVVVVVVVVVVD